Protein AF-A0AA85AME8-F1 (afdb_monomer)

pLDDT: mean 80.05, std 10.36, range [43.97, 92.0]

Organism: NCBI:txid48269

Structure (mmCIF, N/CA/C/O backbone):
data_AF-A0AA85AME8-F1
#
_entry.id   AF-A0AA85AME8-F1
#
loop_
_atom_site.group_PDB
_atom_site.id
_atom_site.type_symbol
_atom_site.label_atom_id
_atom_site.label_alt_id
_atom_site.label_comp_id
_atom_site.label_asym_id
_atom_site.label_entity_id
_atom_site.label_seq_id
_atom_site.pdbx_PDB_ins_code
_atom_site.Cartn_x
_atom_site.Cartn_y
_atom_si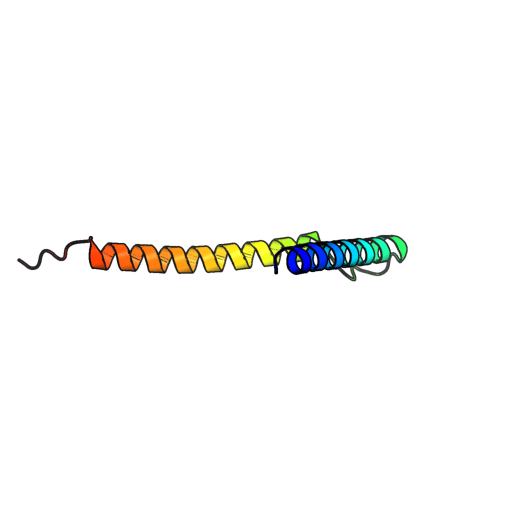te.Cartn_z
_atom_site.occupancy
_atom_site.B_iso_or_equiv
_atom_site.auth_seq_id
_atom_site.auth_comp_id
_atom_site.auth_asym_id
_atom_site.auth_atom_id
_atom_site.pdbx_PDB_model_num
ATOM 1 N N . MET A 1 1 ? -19.452 -3.567 -14.245 1.00 59.94 1 MET A N 1
ATOM 2 C CA . MET A 1 1 ? -18.106 -3.801 -13.666 1.00 59.94 1 MET A CA 1
ATOM 3 C C . MET A 1 1 ? -17.645 -2.685 -12.723 1.00 59.94 1 MET A C 1
ATOM 5 O O . MET A 1 1 ? -17.207 -3.019 -11.634 1.00 59.94 1 MET A O 1
ATOM 9 N N . HIS A 1 2 ? -17.815 -1.393 -13.044 1.00 62.00 2 HIS A N 1
ATOM 10 C CA . HIS A 1 2 ? -17.409 -0.283 -12.153 1.00 62.00 2 HIS A CA 1
ATOM 11 C C . HIS A 1 2 ? -18.063 -0.266 -10.755 1.00 62.00 2 HIS A C 1
ATOM 13 O O . HIS A 1 2 ? -17.386 0.035 -9.779 1.00 62.00 2 HIS A O 1
ATOM 19 N N . SER A 1 3 ? -19.349 -0.620 -10.641 1.00 73.44 3 SER A N 1
ATOM 20 C CA . SER A 1 3 ? -20.065 -0.649 -9.350 1.00 73.44 3 SER A CA 1
ATOM 21 C C . SER A 1 3 ? -19.497 -1.692 -8.374 1.00 73.44 3 SER A C 1
ATOM 23 O O . SER A 1 3 ? -19.322 -1.389 -7.199 1.00 73.44 3 SER A O 1
ATOM 25 N N . TYR A 1 4 ? -19.133 -2.883 -8.863 1.00 83.19 4 TYR A N 1
ATOM 26 C CA . TYR A 1 4 ? -18.522 -3.931 -8.039 1.00 83.19 4 TYR A CA 1
ATOM 27 C C . TYR A 1 4 ? -17.105 -3.571 -7.600 1.00 83.19 4 TYR A C 1
ATOM 29 O O . TYR A 1 4 ? -16.729 -3.861 -6.471 1.00 83.19 4 TYR A O 1
ATOM 37 N N . PHE A 1 5 ? -16.343 -2.898 -8.467 1.00 82.00 5 PHE A N 1
ATOM 38 C CA . PHE A 1 5 ? -15.025 -2.382 -8.114 1.00 82.00 5 PHE A CA 1
ATOM 39 C C . PHE A 1 5 ? -15.131 -1.376 -6.963 1.00 8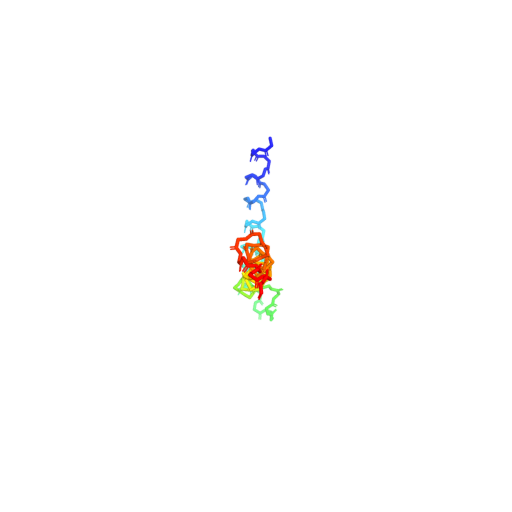2.00 5 PHE A C 1
ATOM 41 O O . PHE A 1 5 ? -14.499 -1.561 -5.931 1.00 82.00 5 PHE A O 1
ATOM 48 N N . LEU A 1 6 ? -16.016 -0.386 -7.088 1.00 87.56 6 LEU A N 1
ATOM 49 C CA . LEU A 1 6 ? -16.202 0.651 -6.072 1.00 87.56 6 LEU A CA 1
ATOM 50 C C . LEU A 1 6 ? -16.693 0.068 -4.736 1.00 87.56 6 LEU A C 1
ATOM 52 O O . LEU A 1 6 ? -16.173 0.419 -3.679 1.00 87.56 6 LEU A O 1
ATOM 56 N N . LEU A 1 7 ? -17.624 -0.892 -4.787 1.00 90.00 7 LEU A N 1
ATOM 57 C CA . LEU A 1 7 ? -18.081 -1.630 -3.609 1.00 90.00 7 LEU A CA 1
ATOM 58 C C . LEU A 1 7 ? -16.943 -2.428 -2.957 1.00 90.00 7 LEU A C 1
ATOM 60 O O . LEU A 1 7 ? -16.778 -2.373 -1.741 1.00 90.00 7 LEU A O 1
ATOM 64 N N . SER A 1 8 ? -16.131 -3.129 -3.753 1.00 88.75 8 SER A N 1
ATOM 65 C CA . SER A 1 8 ? -14.995 -3.901 -3.239 1.00 88.75 8 SER A CA 1
ATOM 66 C C . SER A 1 8 ? -13.949 -3.009 -2.567 1.00 88.75 8 SER A C 1
ATOM 68 O O . SER A 1 8 ? -13.430 -3.365 -1.511 1.00 88.75 8 SER A O 1
ATOM 70 N N . THR A 1 9 ? -13.704 -1.814 -3.115 1.00 87.88 9 THR A N 1
ATOM 71 C CA . THR A 1 9 ? -12.804 -0.830 -2.511 1.00 87.88 9 THR A CA 1
ATOM 72 C C . THR A 1 9 ? -13.359 -0.321 -1.186 1.00 87.88 9 THR A C 1
ATOM 74 O O . THR A 1 9 ? -12.621 -0.266 -0.211 1.00 87.88 9 THR A O 1
ATOM 77 N N . ILE A 1 10 ? -14.655 -0.004 -1.112 1.00 89.81 10 ILE A N 1
ATOM 78 C CA . ILE A 1 10 ? -15.288 0.452 0.135 1.00 89.81 10 ILE A CA 1
ATOM 79 C C . ILE A 1 10 ? -15.199 -0.624 1.224 1.00 89.81 10 ILE A C 1
ATOM 81 O O . ILE A 1 10 ? -14.811 -0.318 2.350 1.00 89.81 10 ILE A O 1
ATOM 85 N N . VAL A 1 11 ? -15.520 -1.880 0.894 1.00 92.00 11 VAL A N 1
ATOM 86 C CA . VAL A 1 11 ? -15.469 -3.001 1.850 1.00 92.00 11 VAL A CA 1
ATOM 87 C C . VAL A 1 11 ? -14.047 -3.228 2.357 1.00 92.00 11 VAL A C 1
ATOM 89 O O . VAL A 1 11 ? -13.848 -3.396 3.562 1.00 92.00 11 VAL A O 1
ATOM 92 N N . LEU A 1 12 ? -13.054 -3.189 1.464 1.00 87.75 12 LEU A N 1
ATOM 93 C CA . LEU A 1 12 ? -11.650 -3.319 1.844 1.00 87.75 12 LEU A CA 1
ATOM 94 C C . LEU A 1 12 ? -11.228 -2.181 2.782 1.00 87.75 12 LEU A C 1
ATOM 96 O O . LEU A 1 12 ? -10.699 -2.448 3.857 1.00 87.75 12 LEU A O 1
ATOM 100 N N . THR A 1 13 ? -11.517 -0.928 2.423 1.00 86.44 13 THR A N 1
ATOM 101 C CA . THR A 1 13 ? -11.154 0.243 3.235 1.00 86.44 13 THR A CA 1
ATOM 102 C C . THR A 1 13 ? -11.782 0.189 4.625 1.00 86.44 13 THR A C 1
ATOM 104 O O . THR A 1 13 ? -11.088 0.413 5.613 1.00 86.44 13 THR A O 1
ATOM 107 N N . LEU A 1 14 ? -13.069 -0.158 4.727 1.00 91.19 14 LEU A N 1
ATOM 108 C CA . LEU A 1 14 ? -13.740 -0.319 6.021 1.00 91.19 14 LEU A CA 1
ATOM 109 C C . LEU A 1 14 ? -13.096 -1.426 6.859 1.00 91.19 14 LEU A C 1
ATOM 111 O O . LEU A 1 14 ? -12.873 -1.234 8.050 1.00 91.19 14 LEU A O 1
ATOM 115 N N . SER A 1 15 ? -12.757 -2.558 6.238 1.00 89.38 15 SER A N 1
ATOM 116 C CA . SER A 1 15 ? -12.127 -3.688 6.933 1.00 89.38 15 SER A CA 1
ATOM 117 C C . SER A 1 15 ? -10.769 -3.309 7.528 1.00 89.38 15 SER A C 1
ATOM 119 O O . SER A 1 15 ? -10.482 -3.657 8.670 1.00 89.38 15 SER A O 1
ATOM 121 N N . LEU A 1 16 ? -9.957 -2.553 6.783 1.00 85.69 16 LEU A N 1
ATOM 122 C CA . LEU A 1 16 ? -8.653 -2.085 7.258 1.00 85.69 16 LEU A CA 1
ATOM 123 C C . LEU A 1 16 ? -8.789 -1.061 8.398 1.00 85.69 16 LEU A C 1
ATOM 125 O O . LEU A 1 16 ? -8.040 -1.134 9.366 1.00 85.69 16 LEU A O 1
ATOM 129 N N . ILE A 1 17 ? -9.776 -0.158 8.326 1.00 86.00 17 ILE A N 1
ATOM 130 C CA . ILE A 1 17 ? -10.074 0.798 9.409 1.00 86.00 17 ILE A CA 1
ATOM 131 C C . ILE A 1 17 ? -10.488 0.063 10.688 1.00 86.00 17 ILE A C 1
ATOM 133 O O . ILE A 1 17 ? -10.026 0.410 11.772 1.00 86.00 17 ILE A O 1
ATOM 137 N N . PHE A 1 18 ? -11.342 -0.960 10.579 1.00 87.75 18 PHE A N 1
ATOM 138 C CA . PHE A 1 18 ? -11.733 -1.760 11.741 1.00 87.75 18 PHE A CA 1
ATOM 139 C C . PHE A 1 18 ? -10.545 -2.492 12.363 1.00 87.75 18 PHE A C 1
ATOM 141 O O . PHE A 1 18 ? -10.462 -2.571 13.585 1.00 87.75 18 PHE A O 1
ATOM 148 N N . LEU A 1 19 ? -9.623 -2.998 11.544 1.00 85.50 19 LEU A N 1
ATOM 149 C CA . LEU A 1 19 ? -8.439 -3.705 12.023 1.00 85.50 19 LEU A CA 1
ATOM 150 C C . LEU A 1 19 ? -7.487 -2.774 12.794 1.00 85.50 19 LEU A C 1
ATOM 152 O O . LEU A 1 19 ? -7.013 -3.147 13.865 1.00 85.50 19 LEU A O 1
ATOM 156 N N . GLU A 1 20 ? -7.285 -1.548 12.304 1.00 82.12 20 GLU A N 1
ATOM 157 C CA . GLU A 1 20 ? -6.538 -0.500 13.017 1.00 82.12 20 GLU A CA 1
ATOM 158 C C . GLU A 1 20 ? -7.242 -0.102 14.328 1.00 82.12 20 GLU A C 1
ATOM 160 O O . GLU A 1 20 ? -6.610 0.015 15.374 1.00 82.12 20 GLU A O 1
ATOM 165 N N . GLY A 1 21 ? -8.572 0.036 14.304 1.00 82.38 21 GLY A N 1
ATOM 166 C CA . GLY A 1 21 ? -9.357 0.368 15.495 1.00 82.38 21 GLY A CA 1
ATOM 167 C C . GLY A 1 21 ? -9.313 -0.715 16.576 1.00 82.38 21 GLY A C 1
ATOM 168 O O . GLY A 1 21 ? -9.254 -0.395 17.760 1.00 82.38 21 GLY A O 1
ATOM 169 N N . ILE A 1 22 ? -9.302 -1.996 16.191 1.00 83.94 22 ILE A N 1
ATOM 170 C CA . ILE A 1 22 ? -9.084 -3.104 17.134 1.00 83.94 22 ILE A CA 1
ATOM 171 C C . ILE A 1 22 ? -7.701 -2.960 17.763 1.00 83.94 22 ILE A C 1
ATOM 173 O O . ILE A 1 22 ? -7.590 -2.988 18.983 1.00 83.94 22 ILE A O 1
ATO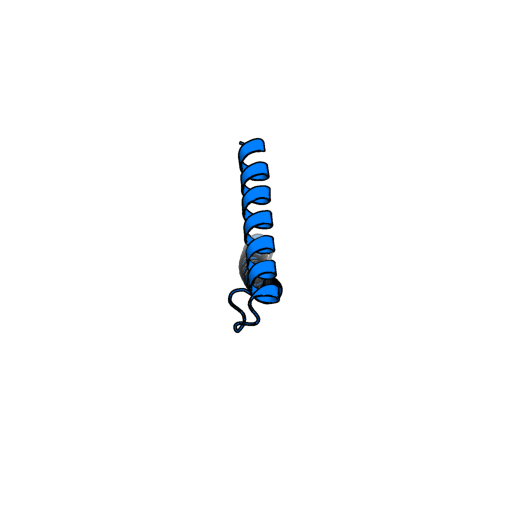M 177 N N . ASN A 1 23 ? -6.672 -2.725 16.952 1.00 79.75 23 ASN A N 1
ATOM 178 C CA . ASN A 1 23 ? -5.298 -2.543 17.412 1.00 79.75 23 ASN A CA 1
ATOM 179 C C . ASN A 1 23 ? -5.187 -1.458 18.509 1.00 79.75 23 ASN A C 1
ATOM 181 O O . ASN A 1 23 ? -4.604 -1.700 19.565 1.00 79.75 23 ASN A O 1
ATOM 185 N N . GLU A 1 24 ? -5.847 -0.312 18.304 1.00 79.50 24 GLU A N 1
ATOM 186 C CA . GLU A 1 24 ? -5.925 0.791 19.276 1.00 79.50 24 GLU A CA 1
ATOM 187 C C . GLU A 1 24 ? -6.618 0.375 20.592 1.00 79.50 24 GLU A C 1
ATOM 189 O O . GLU A 1 24 ? -6.180 0.746 21.681 1.00 79.50 24 GLU A O 1
ATOM 194 N N . VAL A 1 25 ? -7.703 -0.405 20.507 1.00 82.56 25 VAL A N 1
ATOM 195 C CA . VAL A 1 25 ? -8.534 -0.788 21.664 1.00 82.56 25 VAL A CA 1
ATOM 196 C C . VAL A 1 25 ? -7.906 -1.910 22.488 1.00 82.56 25 VAL A C 1
ATOM 198 O O . VAL A 1 25 ? -7.979 -1.879 23.716 1.00 82.56 25 VAL A O 1
ATOM 201 N N . THR A 1 26 ? -7.315 -2.916 21.840 1.00 78.88 26 THR A N 1
ATOM 202 C CA . THR A 1 26 ? -6.731 -4.066 22.551 1.00 78.88 26 THR A CA 1
ATOM 203 C C . THR A 1 26 ? -5.407 -3.728 23.231 1.00 78.88 26 THR A C 1
ATOM 205 O O . THR 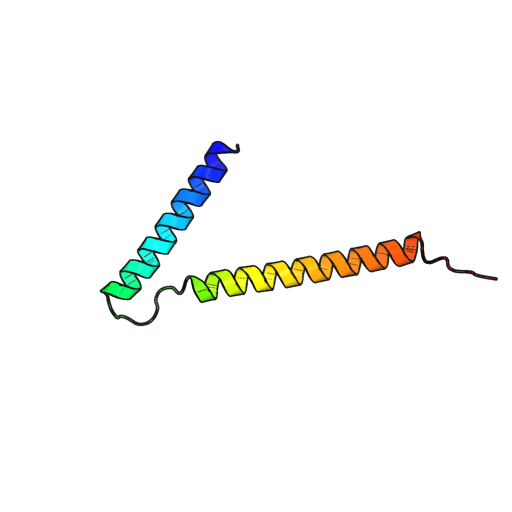A 1 26 ? -5.049 -4.399 24.196 1.00 78.88 26 THR A O 1
ATOM 208 N N . GLY A 1 27 ? -4.665 -2.722 22.751 1.00 67.31 27 GLY A N 1
ATOM 209 C CA . GLY A 1 27 ? -3.325 -2.395 23.262 1.00 67.31 27 GLY A CA 1
ATOM 210 C C . GLY A 1 27 ? -2.293 -3.520 23.080 1.00 67.31 27 GLY A C 1
ATOM 211 O O . GLY A 1 27 ? -1.149 -3.391 23.519 1.00 67.31 27 GLY A O 1
ATOM 212 N N . GLU A 1 28 ? -2.690 -4.626 22.444 1.00 61.09 28 GLU A N 1
ATOM 213 C CA . GLU A 1 28 ? -1.808 -5.688 21.987 1.00 61.09 28 GLU A CA 1
ATOM 214 C C . GLU A 1 28 ? -0.966 -5.151 20.827 1.00 61.09 28 GLU A C 1
ATOM 216 O O . GLU A 1 28 ? -1.424 -4.334 20.032 1.00 61.09 28 GLU A O 1
ATOM 221 N N . GLY A 1 29 ? 0.302 -5.567 20.774 1.00 62.59 29 GLY A N 1
ATOM 222 C CA . GLY A 1 29 ? 1.254 -5.103 19.768 1.00 62.59 29 GLY A CA 1
ATOM 223 C C . GLY A 1 29 ? 0.695 -5.179 18.346 1.00 62.59 29 GLY A C 1
ATOM 224 O O . GLY A 1 29 ? -0.074 -6.076 18.021 1.00 62.59 29 GLY A O 1
ATOM 225 N N . VAL A 1 30 ? 1.125 -4.222 17.523 1.00 64.75 30 VAL A N 1
ATOM 226 C CA . VAL A 1 30 ? 0.568 -3.876 16.212 1.00 64.75 30 VAL A CA 1
ATOM 227 C C . VAL A 1 30 ? 0.135 -5.097 15.382 1.00 64.75 30 VAL A C 1
ATOM 229 O O . VAL A 1 30 ? 0.956 -5.710 14.702 1.00 64.75 30 VAL A O 1
ATOM 232 N N . ILE A 1 31 ? -1.161 -5.426 15.409 1.00 72.81 31 ILE A N 1
ATOM 233 C CA . ILE A 1 31 ? -1.769 -6.476 14.571 1.00 72.81 31 ILE A CA 1
ATOM 234 C C . ILE A 1 31 ? -1.717 -6.051 13.100 1.00 72.81 31 ILE A C 1
ATOM 236 O O . ILE A 1 31 ? -1.460 -6.864 12.211 1.00 72.81 31 ILE A O 1
ATOM 240 N N . PHE A 1 32 ? -1.956 -4.764 12.846 1.00 75.31 32 PHE A N 1
ATOM 241 C CA . PHE A 1 32 ? -1.910 -4.170 11.520 1.00 75.31 32 PHE A CA 1
ATOM 242 C C . PHE A 1 32 ? -1.520 -2.693 11.603 1.00 75.31 32 PHE A C 1
ATOM 244 O O . PHE A 1 32 ? -1.993 -1.979 12.483 1.00 75.31 32 PHE A O 1
ATOM 251 N N . ASP A 1 33 ? -0.658 -2.260 10.683 1.00 79.81 33 ASP A N 1
ATOM 252 C CA . ASP A 1 33 ? -0.244 -0.866 10.510 1.00 79.81 33 ASP A CA 1
ATOM 253 C C . ASP A 1 33 ? -0.567 -0.433 9.081 1.00 79.81 33 ASP A C 1
ATOM 255 O O . ASP A 1 33 ? 0.151 -0.763 8.123 1.00 79.81 33 ASP A O 1
ATOM 259 N N . LEU A 1 34 ? -1.661 0.320 8.944 1.00 76.88 34 LEU A N 1
ATOM 260 C CA . LEU A 1 34 ? -2.099 0.906 7.681 1.00 76.88 34 LEU A CA 1
ATOM 261 C C . LEU A 1 34 ? -0.985 1.691 6.990 1.00 76.88 34 LEU A C 1
ATOM 263 O O . LEU A 1 34 ? -0.832 1.616 5.766 1.00 76.88 34 LEU A O 1
ATOM 267 N N . ARG A 1 35 ? -0.204 2.457 7.755 1.00 79.31 35 ARG A N 1
ATOM 268 C CA . ARG A 1 35 ? 0.827 3.336 7.206 1.00 79.31 35 ARG A CA 1
ATOM 269 C C . ARG A 1 35 ? 1.941 2.519 6.574 1.00 79.31 35 ARG A C 1
ATOM 271 O O . ARG A 1 35 ? 2.338 2.823 5.448 1.00 79.31 35 ARG A O 1
ATOM 278 N N . THR A 1 36 ? 2.413 1.488 7.266 1.00 85.81 36 THR A N 1
ATOM 279 C CA . THR A 1 36 ? 3.452 0.594 6.741 1.00 85.81 36 THR A CA 1
ATOM 280 C C . THR A 1 36 ? 2.953 -0.155 5.503 1.00 85.81 36 THR A C 1
ATOM 282 O O . THR A 1 36 ? 3.634 -0.146 4.475 1.00 85.81 36 THR A O 1
A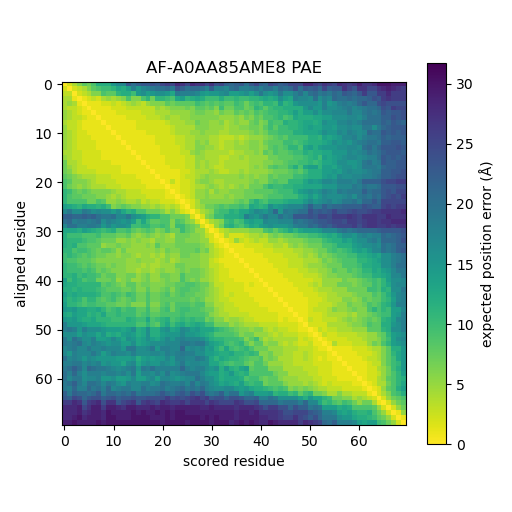TOM 285 N N . PHE A 1 37 ? 1.725 -0.684 5.533 1.00 84.44 37 PHE A N 1
ATOM 286 C CA . PHE A 1 37 ? 1.124 -1.377 4.388 1.00 84.44 37 PHE A CA 1
ATOM 287 C C . PHE A 1 37 ? 1.033 -0.494 3.129 1.00 84.44 37 PHE A C 1
ATOM 289 O O . PHE A 1 37 ? 1.427 -0.904 2.030 1.00 84.44 37 PHE A O 1
ATOM 296 N N . PHE A 1 38 ? 0.550 0.745 3.267 1.00 83.62 38 PHE A N 1
ATOM 297 C CA . PHE A 1 38 ? 0.469 1.672 2.135 1.00 83.62 38 PHE A CA 1
ATOM 298 C C . PHE A 1 38 ? 1.845 2.098 1.621 1.00 83.62 38 PHE A C 1
ATOM 300 O O . PHE A 1 38 ? 2.019 2.274 0.412 1.00 83.62 38 PHE A O 1
ATOM 307 N N . LEU A 1 39 ? 2.827 2.241 2.511 1.00 87.31 39 LEU A N 1
ATOM 308 C CA . LEU A 1 39 ? 4.185 2.625 2.140 1.00 87.31 39 LEU A CA 1
ATOM 309 C C . LEU A 1 39 ? 4.880 1.520 1.333 1.00 87.31 39 LEU A C 1
ATOM 311 O O . LEU A 1 39 ? 5.498 1.814 0.308 1.00 87.31 39 LEU A O 1
ATOM 315 N N . GLU A 1 40 ? 4.704 0.254 1.713 1.00 88.62 40 GLU A N 1
ATOM 316 C CA . GLU A 1 40 ? 5.177 -0.895 0.929 1.00 88.62 40 GLU A CA 1
ATOM 317 C C . GLU A 1 40 ? 4.500 -0.977 -0.443 1.00 88.62 40 GLU A C 1
ATOM 319 O O . GLU A 1 40 ? 5.177 -1.148 -1.464 1.00 88.62 40 GLU A O 1
ATOM 324 N N . CYS A 1 41 ? 3.176 -0.786 -0.497 1.00 86.81 41 CYS A N 1
ATOM 325 C CA . CYS A 1 41 ? 2.445 -0.742 -1.765 1.00 86.81 41 CYS A CA 1
ATOM 326 C C . CYS A 1 41 ? 2.975 0.369 -2.678 1.00 86.81 41 CYS A C 1
ATOM 328 O O . CYS A 1 41 ? 3.190 0.148 -3.874 1.00 86.81 41 CYS A O 1
ATOM 330 N N . TRP A 1 42 ? 3.217 1.554 -2.115 1.00 84.88 42 TRP A N 1
ATOM 331 C CA . TRP A 1 42 ? 3.732 2.702 -2.851 1.00 84.88 42 TRP A CA 1
ATOM 332 C C . TRP A 1 42 ? 5.149 2.467 -3.375 1.00 84.88 42 TRP A C 1
ATOM 334 O O . TRP A 1 42 ? 5.423 2.741 -4.546 1.00 84.88 42 TRP A O 1
ATOM 344 N N . LEU A 1 43 ? 6.042 1.916 -2.550 1.00 89.12 43 LEU A N 1
ATOM 345 C CA . LEU A 1 43 ? 7.409 1.581 -2.956 1.00 89.12 43 LEU A CA 1
ATOM 346 C C . LEU A 1 43 ? 7.424 0.537 -4.074 1.00 89.12 43 LEU A C 1
ATOM 348 O O . LEU A 1 43 ? 8.143 0.708 -5.061 1.00 89.12 43 LEU A O 1
ATOM 352 N N . ASN A 1 44 ? 6.599 -0.505 -3.961 1.00 89.50 44 ASN A N 1
ATOM 353 C CA . ASN A 1 44 ? 6.473 -1.527 -4.996 1.00 89.50 44 ASN A CA 1
ATOM 354 C C . ASN A 1 44 ? 5.955 -0.923 -6.312 1.00 89.50 44 ASN A C 1
ATOM 356 O O . ASN A 1 44 ? 6.525 -1.156 -7.380 1.00 89.50 44 ASN A O 1
ATOM 360 N N . LEU A 1 45 ? 4.926 -0.072 -6.244 1.00 84.31 45 LEU A N 1
ATOM 361 C CA . LEU A 1 45 ? 4.414 0.639 -7.415 1.00 84.31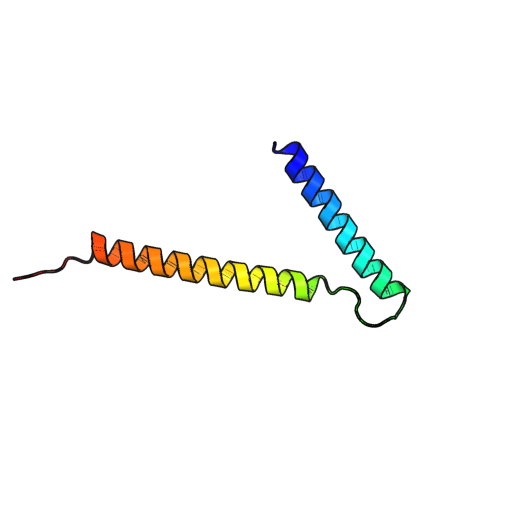 45 LEU A CA 1
ATOM 362 C C . LEU A 1 45 ? 5.502 1.514 -8.061 1.00 84.31 45 LEU A C 1
ATOM 364 O O . LEU A 1 45 ? 5.710 1.433 -9.272 1.00 84.31 45 LEU A O 1
ATOM 368 N N . CYS A 1 46 ? 6.235 2.293 -7.262 1.00 84.62 46 CYS A N 1
ATOM 369 C CA . CYS A 1 46 ? 7.345 3.127 -7.729 1.00 84.62 46 CYS A CA 1
ATOM 370 C C . CYS A 1 46 ? 8.443 2.299 -8.408 1.00 84.62 46 CYS A C 1
ATOM 372 O O . CYS A 1 46 ? 8.938 2.688 -9.465 1.00 84.62 46 CYS A O 1
ATOM 374 N N . PHE A 1 47 ? 8.811 1.151 -7.834 1.00 88.44 47 PHE A N 1
ATOM 375 C CA . PHE A 1 47 ? 9.815 0.258 -8.410 1.00 88.44 47 PHE A CA 1
ATOM 376 C C . PHE A 1 47 ? 9.365 -0.298 -9.764 1.00 88.44 47 PHE A C 1
ATOM 378 O O . PHE A 1 47 ? 10.117 -0.237 -10.740 1.00 88.44 47 PHE A O 1
ATOM 385 N N . ARG A 1 48 ? 8.117 -0.772 -9.852 1.00 85.62 48 ARG A N 1
ATOM 386 C CA . ARG A 1 48 ? 7.545 -1.281 -11.107 1.00 85.62 48 ARG A CA 1
ATOM 387 C C . ARG A 1 48 ? 7.473 -0.186 -12.165 1.00 85.62 48 ARG A C 1
ATOM 389 O O . ARG A 1 48 ? 7.895 -0.416 -13.293 1.00 85.62 48 ARG A O 1
ATOM 396 N N . LEU A 1 49 ? 7.019 1.011 -11.796 1.00 86.62 49 LEU A N 1
ATOM 397 C CA . LEU A 1 49 ? 6.979 2.161 -12.700 1.00 86.62 49 LEU A CA 1
ATOM 398 C C . LEU A 1 49 ? 8.376 2.549 -13.183 1.00 86.62 49 LEU A C 1
ATOM 400 O O . LEU A 1 49 ? 8.551 2.776 -14.375 1.00 86.62 49 LEU A O 1
ATOM 404 N N . LYS A 1 50 ? 9.381 2.564 -12.302 1.00 87.38 50 LYS A N 1
ATOM 405 C CA . LYS A 1 50 ? 10.773 2.850 -12.675 1.00 87.38 50 LYS A CA 1
ATOM 406 C C . LYS A 1 50 ? 11.328 1.814 -13.657 1.00 87.38 50 LYS A C 1
ATOM 408 O O . LYS A 1 50 ? 11.991 2.199 -14.615 1.00 87.38 50 LYS A O 1
ATOM 413 N N . GLY A 1 51 ? 11.037 0.529 -13.447 1.00 83.88 51 GLY A N 1
ATOM 414 C CA . GLY A 1 51 ? 11.409 -0.543 -14.375 1.00 83.88 51 GLY A CA 1
ATOM 415 C C . GLY A 1 51 ? 10.757 -0.374 -15.749 1.00 83.88 51 GLY A C 1
ATOM 416 O O . GLY A 1 51 ? 11.450 -0.380 -16.764 1.00 83.88 51 GLY A O 1
ATOM 417 N N . THR A 1 52 ? 9.445 -0.127 -15.780 1.00 84.69 52 THR A N 1
ATOM 418 C CA . THR A 1 52 ? 8.705 0.137 -17.024 1.00 84.69 52 THR A CA 1
ATOM 419 C C . THR A 1 52 ? 9.221 1.384 -17.739 1.00 84.69 52 THR A C 1
ATOM 421 O O . THR A 1 52 ? 9.363 1.379 -18.957 1.00 84.69 52 THR A O 1
ATOM 424 N N . PHE A 1 53 ? 9.544 2.444 -16.996 1.00 83.06 53 PHE A N 1
ATOM 425 C CA . PHE A 1 53 ? 10.079 3.681 -17.562 1.00 83.06 53 PHE A CA 1
ATOM 426 C C . PHE A 1 53 ? 11.490 3.488 -18.132 1.00 83.06 53 PHE A C 1
ATOM 428 O O . PHE A 1 53 ? 11.814 4.056 -19.170 1.00 83.06 53 PHE A O 1
ATOM 435 N N . GLY A 1 54 ? 12.316 2.658 -17.486 1.00 84.25 54 GLY A N 1
ATOM 436 C CA . GLY A 1 54 ? 13.626 2.260 -18.001 1.00 84.25 54 GLY A CA 1
ATOM 437 C C . GLY A 1 54 ? 13.518 1.479 -19.309 1.00 84.25 54 GLY A C 1
ATOM 438 O O . GLY A 1 54 ? 14.187 1.830 -20.276 1.00 84.25 54 GLY A O 1
ATOM 439 N N . PHE A 1 55 ? 12.617 0.495 -19.363 1.00 81.88 55 PHE A N 1
ATOM 440 C CA . PHE A 1 55 ? 12.337 -0.262 -20.585 1.00 81.88 55 PHE A CA 1
ATOM 441 C C . PHE A 1 55 ? 11.837 0.652 -21.710 1.00 81.88 55 PHE A C 1
ATOM 443 O O . PHE A 1 55 ? 12.344 0.600 -22.823 1.00 81.88 55 PHE A O 1
ATOM 450 N N . PHE A 1 56 ? 10.901 1.553 -21.403 1.00 84.12 56 PHE A N 1
ATOM 451 C CA . PHE A 1 56 ? 10.373 2.526 -22.358 1.00 84.12 56 PHE A CA 1
ATOM 452 C C . PHE A 1 56 ? 11.454 3.478 -22.898 1.00 84.12 56 PHE A C 1
ATOM 454 O O . PHE A 1 56 ? 11.492 3.765 -24.091 1.00 84.12 56 PHE A O 1
ATOM 461 N N . LEU A 1 57 ? 12.364 3.947 -22.038 1.00 83.62 57 LEU A N 1
ATOM 462 C CA . LEU A 1 57 ? 13.502 4.773 -22.450 1.00 83.62 57 LEU A CA 1
ATOM 463 C C . LEU A 1 57 ? 14.492 4.012 -23.336 1.00 83.62 57 LEU A C 1
ATOM 465 O O . LEU A 1 57 ? 15.045 4.593 -24.270 1.00 83.62 57 LEU A O 1
ATOM 469 N N . GLU A 1 58 ? 14.742 2.738 -23.042 1.00 85.25 58 GLU A N 1
ATOM 470 C CA 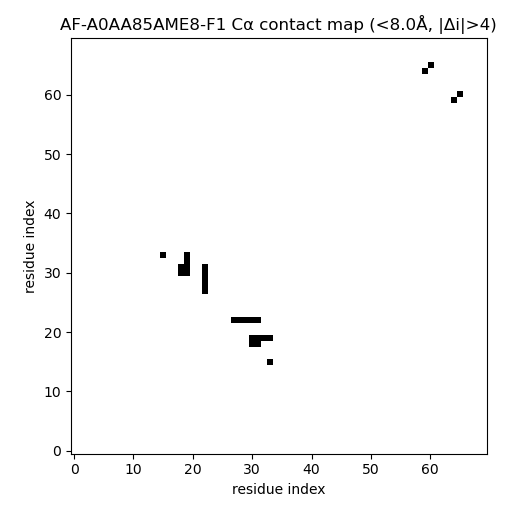. GLU A 1 58 ? 15.622 1.888 -23.843 1.00 85.25 58 GLU A CA 1
ATOM 471 C C . GLU A 1 58 ? 15.025 1.614 -25.229 1.00 85.25 58 GLU A C 1
ATOM 473 O O . GLU A 1 58 ? 15.732 1.731 -26.232 1.00 85.25 58 GLU A O 1
ATOM 478 N N . ASP A 1 59 ? 13.716 1.365 -25.293 1.00 84.12 59 ASP A N 1
ATOM 479 C CA . ASP A 1 59 ? 12.979 1.181 -26.545 1.00 84.12 59 ASP A CA 1
ATOM 480 C C . ASP A 1 59 ? 12.998 2.464 -27.392 1.00 84.12 59 ASP A C 1
ATOM 482 O O . ASP A 1 59 ? 13.391 2.435 -28.558 1.00 84.12 59 ASP A O 1
ATOM 486 N N . LEU A 1 60 ? 12.736 3.627 -26.779 1.00 82.94 60 LEU A N 1
ATOM 487 C CA . LEU A 1 60 ? 12.858 4.929 -27.448 1.00 82.94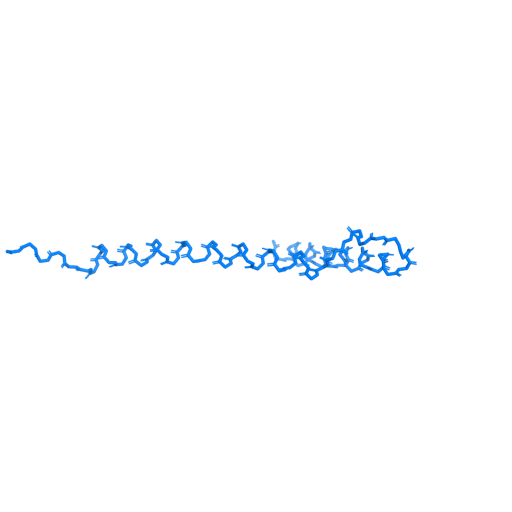 60 LEU A CA 1
ATOM 488 C C . LEU A 1 60 ? 14.277 5.197 -27.959 1.00 82.94 60 LEU A C 1
ATOM 490 O O . LEU A 1 60 ? 14.457 5.728 -29.056 1.00 82.94 60 LEU A O 1
ATOM 494 N N . LYS A 1 61 ? 15.305 4.838 -27.185 1.00 84.25 61 LYS A N 1
ATOM 495 C CA . LYS A 1 61 ? 16.703 4.992 -27.608 1.00 84.25 61 LYS A CA 1
ATOM 496 C C . LYS A 1 61 ? 17.043 4.055 -28.767 1.00 84.25 61 LYS A C 1
ATOM 498 O O . LYS A 1 61 ? 17.835 4.427 -29.628 1.00 84.25 61 LYS A O 1
ATOM 503 N N . LYS A 1 62 ? 16.462 2.861 -28.815 1.00 80.56 62 LYS A N 1
ATOM 504 C CA . LYS A 1 62 ? 16.653 1.920 -29.921 1.00 80.56 62 LYS A CA 1
ATOM 505 C C . LYS A 1 62 ? 15.931 2.377 -31.189 1.00 80.56 62 LYS A C 1
ATOM 507 O O . LYS A 1 62 ? 16.494 2.266 -32.274 1.00 80.56 62 LYS A O 1
ATOM 512 N N . GLU A 1 63 ? 14.722 2.905 -31.046 1.00 80.38 63 GLU A N 1
ATOM 513 C CA . GLU A 1 63 ? 13.866 3.304 -32.164 1.00 80.38 63 GLU A CA 1
ATOM 514 C C . GLU A 1 63 ? 14.264 4.670 -32.752 1.00 80.38 63 GLU A C 1
ATOM 516 O O . GLU A 1 63 ? 14.318 4.828 -33.970 1.00 80.38 63 GLU A O 1
ATOM 521 N N . TYR A 1 64 ? 14.639 5.636 -31.904 1.00 77.88 64 TYR A N 1
ATOM 522 C CA . TYR A 1 64 ? 14.939 7.017 -32.314 1.00 77.88 64 TYR A CA 1
ATOM 523 C C . TYR A 1 64 ? 16.392 7.448 -32.080 1.00 77.88 64 TYR A C 1
ATOM 525 O O . TYR A 1 64 ? 16.815 8.481 -32.597 1.00 77.88 64 TYR A O 1
ATOM 533 N N . GLY A 1 65 ? 17.186 6.689 -31.320 1.00 70.44 65 GLY A N 1
ATOM 534 C CA . GLY A 1 65 ? 18.553 7.075 -30.941 1.00 70.44 65 GLY A CA 1
ATOM 535 C C . GLY A 1 65 ? 19.606 6.945 -32.042 1.00 70.44 65 GLY A C 1
ATOM 536 O O . GLY A 1 65 ? 20.776 7.176 -31.754 1.00 70.44 65 GLY A O 1
ATOM 537 N N . GLY A 1 66 ? 19.206 6.599 -33.272 1.00 61.59 66 GLY A N 1
ATOM 538 C CA . GLY A 1 66 ? 20.012 6.720 -34.486 1.00 61.59 66 GLY A CA 1
ATOM 539 C C . GLY A 1 66 ? 21.426 6.152 -34.364 1.00 61.59 66 GLY A C 1
ATOM 540 O O . GLY A 1 66 ? 22.380 6.902 -34.159 1.00 61.59 66 GLY A O 1
ATOM 541 N N . GLN A 1 67 ? 21.597 4.844 -34.577 1.00 60.06 67 GLN A N 1
ATOM 542 C CA . GLN A 1 67 ? 22.921 4.317 -34.914 1.00 60.06 67 GLN A CA 1
ATOM 543 C C . GLN A 1 67 ? 23.346 4.900 -36.269 1.00 60.06 67 GLN A C 1
ATOM 545 O O . GLN A 1 67 ? 23.007 4.374 -37.328 1.00 60.06 67 GLN A O 1
ATOM 550 N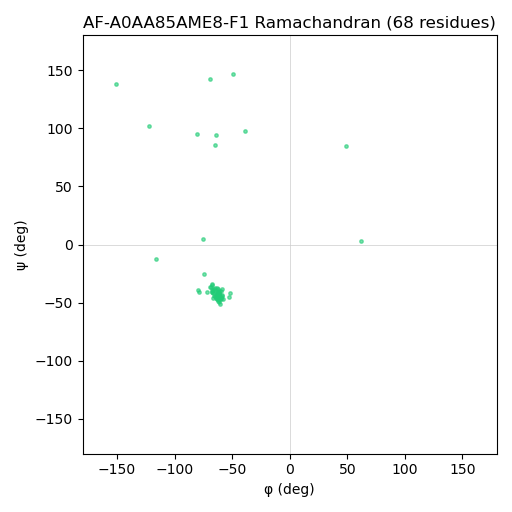 N . ARG A 1 68 ? 24.099 6.006 -36.240 1.00 54.00 68 ARG A N 1
ATOM 551 C CA . ARG A 1 68 ? 24.988 6.388 -37.341 1.00 54.00 68 ARG A CA 1
ATOM 552 C C . ARG A 1 68 ? 26.071 5.316 -37.443 1.00 54.00 68 ARG A C 1
ATOM 554 O O . ARG A 1 68 ? 27.141 5.458 -36.866 1.00 54.00 68 ARG A O 1
ATOM 561 N N . ASN A 1 69 ? 25.766 4.246 -38.166 1.00 50.22 69 ASN A N 1
ATOM 562 C CA . ASN A 1 69 ? 26.789 3.441 -38.813 1.00 50.22 69 ASN A CA 1
ATOM 563 C C . ASN A 1 69 ? 27.165 4.182 -40.099 1.00 50.22 69 ASN A C 1
ATOM 565 O O . ASN A 1 69 ? 26.473 4.065 -41.111 1.00 50.22 69 ASN A O 1
ATOM 569 N N . SER A 1 70 ? 28.219 4.991 -40.025 1.00 43.97 70 SER A N 1
ATOM 570 C CA . SER A 1 70 ? 29.019 5.400 -41.177 1.00 43.97 70 SER A CA 1
ATOM 571 C C . SER A 1 70 ? 30.483 5.383 -40.792 1.00 43.97 70 SER A C 1
ATOM 573 O O . SER A 1 70 ? 30.781 5.700 -39.620 1.00 43.97 70 SER A O 1
#

Secondary structure (DSSP, 8-state):
-HHHHHHHHHHHHHHHHHHHHHHHHH--S-S--HHHHHHHHHHHHHHHHHHHHHHHHHHHHHHHS-----

Solvent-accessible surface area (backbone atoms only — not comparable to full-atom values): 4109 Å² total; per-residue (Å²): 114,68,67,60,52,55,50,52,51,52,54,50,53,53,52,54,52,52,48,41,52,47,31,68,71,68,69,52,76,82,79,51,56,70,68,60,54,52,50,52,52,49,51,53,50,51,51,53,50,52,51,51,50,50,52,51,52,52,51,48,44,68,75,68,57,62,88,80,85,124

Mean predicted aligned error: 10.9 Å

Sequence (70 aa):
MHSYFLLSTIVLTLSLIFLEGINEVTGEGVIFDLRTFFLECWLNLCFRLKGTFGFFLEDLKKEYGGQRNS

Foldseek 3Di:
DVVVVVVVVVVVVVVLVVLVVVCVVVVPPPPDDPVVVVVVVVVVVVVVVVVVVVVVVVVCCVVPVDDPPD

Radius of gyration: 21.57 Å; Cα contacts (8 Å, |Δi|>4): 14; chains: 1; bounding box: 49×14×64 Å